Protein AF-A0A9W8UQR3-F1 (afdb_monomer_lite)

pLDDT: mean 75.84, std 11.33, range [47.12, 93.12]

Foldseek 3Di:
DVPVVVVCVVVVVVVLVVLLVVLLVLLVVLLVLLVVLQVPPPPPDPPQVLSVLSNVLSVVSVVLSVLVVCCVPPPVNVVVDDLVVQLVSLVVQLVSLVVSLVSLVVVLVVDPDPPSNVSSVVSNVSSNVSSVSSVVSSVSSVVVVVVVVVVVVVVVVPD

Organism: Akanthomyces muscarius (NCBI:txid2231603)

Structure (mmCIF, N/CA/C/O backbone):
data_AF-A0A9W8UQR3-F1
#
_entry.id   AF-A0A9W8UQR3-F1
#
loop_
_atom_site.group_PDB
_atom_site.id
_atom_site.type_symbol
_atom_site.label_atom_id
_atom_site.label_alt_id
_atom_site.label_comp_id
_atom_site.label_asym_id
_atom_site.label_entity_id
_atom_site.label_seq_id
_atom_site.pdbx_PDB_ins_code
_atom_site.Cartn_x
_atom_site.Cartn_y
_atom_site.Cartn_z
_atom_site.occupancy
_atom_site.B_iso_or_equiv
_atom_site.auth_seq_id
_atom_site.auth_comp_id
_atom_site.auth_asym_id
_atom_site.auth_atom_id
_atom_site.pdbx_PDB_model_num
ATOM 1 N N . MET A 1 1 ? -28.735 -16.283 17.622 1.00 50.22 1 MET A N 1
ATOM 2 C CA . MET A 1 1 ? -27.783 -17.142 16.877 1.00 50.22 1 MET A CA 1
ATOM 3 C C . MET A 1 1 ? -26.342 -16.859 17.327 1.00 50.22 1 MET A C 1
ATOM 5 O O . MET A 1 1 ? -25.652 -16.067 16.696 1.00 50.22 1 MET A O 1
ATOM 9 N N . PRO A 1 2 ? -25.878 -17.448 18.442 1.00 56.41 2 PRO A N 1
ATOM 10 C CA . PRO A 1 2 ? -24.554 -17.163 19.017 1.00 56.41 2 PRO A CA 1
ATOM 11 C C . PRO A 1 2 ? -23.382 -17.804 18.244 1.00 56.41 2 PRO A C 1
ATOM 13 O O . PRO A 1 2 ? -22.270 -17.278 18.275 1.00 56.41 2 PRO A O 1
ATOM 16 N N . TYR A 1 3 ? -23.624 -18.879 17.485 1.00 54.06 3 TYR A N 1
ATOM 17 C CA . TYR A 1 3 ? -22.570 -19.652 16.811 1.00 54.06 3 TYR A CA 1
ATOM 18 C C . TYR A 1 3 ? -21.895 -18.899 15.646 1.00 54.06 3 TYR A C 1
ATOM 20 O O . TYR A 1 3 ? -20.671 -18.881 15.536 1.00 54.06 3 TYR A O 1
ATOM 28 N N . ALA A 1 4 ? -22.671 -18.166 14.838 1.00 55.75 4 ALA A N 1
ATOM 29 C CA . ALA A 1 4 ? -22.141 -17.345 13.743 1.00 55.75 4 ALA A CA 1
ATOM 30 C C . ALA A 1 4 ? -21.210 -16.218 14.243 1.00 55.75 4 ALA A C 1
ATOM 32 O O . ALA A 1 4 ? -20.254 -15.846 13.563 1.00 55.75 4 ALA A O 1
ATOM 33 N N . SER A 1 5 ? -21.445 -15.703 15.457 1.00 60.28 5 SER A N 1
ATOM 34 C CA . SER A 1 5 ? -20.632 -14.637 16.065 1.00 60.28 5 SER A CA 1
ATOM 35 C C . SER A 1 5 ? -19.280 -15.124 16.608 1.00 60.28 5 SER A C 1
ATOM 37 O O . SER A 1 5 ? -18.301 -14.379 16.605 1.00 60.28 5 SER A O 1
ATOM 39 N N . GLN A 1 6 ? -19.205 -16.385 17.045 1.00 58.69 6 GLN A N 1
ATOM 40 C CA . GLN A 1 6 ? -17.972 -17.008 17.530 1.00 58.69 6 GLN A CA 1
ATOM 41 C C . GLN A 1 6 ? -17.063 -17.429 16.372 1.00 58.69 6 GLN A C 1
ATOM 43 O O . GLN A 1 6 ? -15.878 -17.105 16.377 1.00 58.69 6 GLN A O 1
ATOM 48 N N . ILE A 1 7 ? -17.632 -18.063 15.341 1.00 59.94 7 ILE A N 1
ATOM 49 C CA . ILE A 1 7 ? -16.900 -18.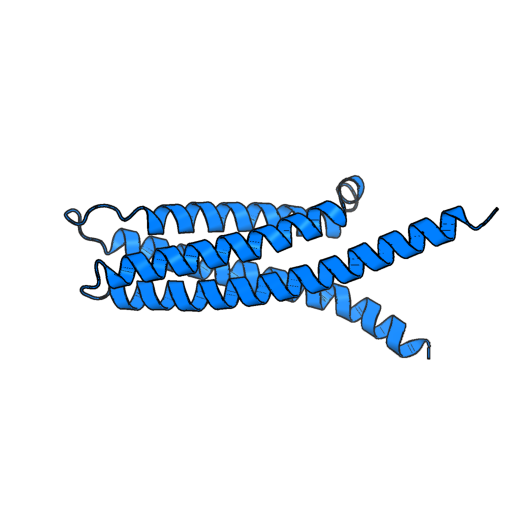453 14.128 1.00 59.94 7 ILE A CA 1
ATOM 50 C C . ILE A 1 7 ? -16.316 -17.219 13.435 1.00 59.94 7 ILE A C 1
ATOM 52 O O . ILE A 1 7 ? -15.130 -17.187 13.115 1.00 59.94 7 ILE A O 1
ATOM 56 N N . THR A 1 8 ? -17.116 -16.160 13.270 1.00 61.16 8 THR A N 1
ATOM 57 C CA . THR A 1 8 ? -16.607 -14.904 12.704 1.00 61.16 8 THR A CA 1
ATOM 58 C C . THR A 1 8 ? -15.490 -14.322 13.557 1.00 61.16 8 THR A C 1
ATOM 60 O O . THR A 1 8 ? -14.481 -13.948 12.982 1.00 61.16 8 THR A O 1
ATOM 63 N N . ARG A 1 9 ? -15.582 -14.321 14.896 1.00 61.19 9 ARG A N 1
ATOM 64 C CA . ARG A 1 9 ? -14.493 -13.858 15.782 1.00 61.19 9 ARG A CA 1
ATOM 65 C C . ARG A 1 9 ? -13.185 -14.643 15.656 1.00 61.19 9 ARG A C 1
ATOM 67 O O . ARG A 1 9 ? -12.141 -14.051 15.899 1.00 61.19 9 ARG A O 1
ATOM 74 N N . PHE A 1 10 ? -13.226 -15.929 15.317 1.00 58.81 10 PHE A N 1
ATOM 75 C CA . PHE A 1 10 ? -12.021 -16.750 15.155 1.00 58.81 10 PHE A CA 1
ATOM 76 C C . PHE A 1 10 ? -11.422 -16.660 13.745 1.00 58.81 10 PHE A C 1
ATOM 78 O O . PHE A 1 10 ? -10.205 -16.685 13.583 1.00 58.81 10 PHE A O 1
ATOM 85 N N . ILE A 1 11 ? -12.267 -16.512 12.722 1.00 61.28 11 ILE A N 1
ATOM 86 C CA . ILE A 1 11 ? -11.832 -16.387 11.324 1.00 61.28 11 ILE A CA 1
ATOM 87 C C . ILE A 1 11 ? -11.330 -14.964 11.025 1.00 61.28 11 ILE A C 1
ATOM 89 O O . ILE A 1 11 ? -10.386 -14.794 10.255 1.00 61.28 11 ILE A O 1
ATOM 93 N N . TRP A 1 12 ? -11.906 -13.938 11.665 1.00 68.81 12 TRP A N 1
ATOM 94 C CA . TRP A 1 12 ? -11.547 -12.525 11.453 1.00 68.81 12 TRP A CA 1
ATOM 95 C C . TRP A 1 12 ? -10.048 -12.217 11.628 1.00 68.81 12 TRP A C 1
ATOM 97 O O . TRP A 1 12 ? -9.482 -11.568 10.748 1.00 68.81 12 TRP A O 1
ATOM 107 N N . PRO A 1 13 ? -9.378 -12.659 12.714 1.00 68.94 13 PRO A N 1
ATOM 108 C CA . PRO A 1 13 ? -7.974 -12.348 12.968 1.00 68.94 13 PRO A CA 1
ATOM 109 C C . PRO A 1 13 ? -7.049 -13.023 11.957 1.00 68.94 13 PRO A C 1
ATOM 111 O O . PRO A 1 13 ? -6.121 -12.395 11.455 1.00 68.94 13 PRO A O 1
ATOM 114 N N . GLN A 1 14 ? -7.323 -14.286 11.613 1.00 70.94 14 GLN A N 1
ATOM 115 C CA . GLN A 1 14 ? -6.511 -15.022 10.643 1.00 70.94 14 GLN A CA 1
ATOM 116 C C . GLN A 1 14 ? -6.678 -14.463 9.233 1.00 70.94 14 GLN A C 1
ATOM 118 O O . GLN A 1 14 ? -5.700 -14.291 8.514 1.00 70.94 14 GLN A O 1
ATOM 123 N N . TYR A 1 15 ? -7.902 -14.095 8.858 1.00 75.19 15 TYR A N 1
ATOM 124 C CA . TYR A 1 15 ? -8.169 -13.479 7.567 1.00 75.19 15 TYR A CA 1
ATOM 125 C C . TYR A 1 15 ? -7.515 -12.097 7.435 1.00 75.19 15 TYR A C 1
ATOM 127 O O . TYR A 1 15 ? -6.904 -11.794 6.412 1.00 75.19 15 TYR A O 1
ATOM 135 N N . LYS A 1 16 ? -7.557 -11.283 8.495 1.00 73.31 16 LYS A N 1
ATOM 136 C CA . LYS A 1 16 ? -6.852 -9.996 8.552 1.00 73.31 16 LYS A CA 1
ATOM 137 C C . LYS A 1 16 ? -5.334 -10.178 8.439 1.00 73.31 16 LYS A C 1
ATOM 139 O O . LYS A 1 16 ? -4.688 -9.453 7.688 1.00 73.31 16 LYS A O 1
ATOM 144 N N . LEU A 1 17 ? -4.773 -11.183 9.114 1.00 76.88 17 LEU A N 1
ATOM 145 C CA . LEU A 1 17 ? -3.353 -11.521 9.015 1.00 76.88 17 LEU A CA 1
ATOM 146 C C . LEU A 1 17 ? -2.981 -11.979 7.599 1.00 76.88 17 LEU A C 1
ATOM 148 O O . LEU A 1 17 ? -1.998 -11.490 7.047 1.00 76.88 17 LEU A O 1
ATOM 152 N N . HIS A 1 18 ? -3.782 -12.844 6.974 1.00 79.50 18 HIS A N 1
ATOM 153 C CA . HIS A 1 18 ? -3.561 -13.275 5.593 1.00 79.50 18 HIS A CA 1
ATOM 154 C C . HIS A 1 18 ? -3.597 -12.102 4.607 1.00 79.50 18 HIS A C 1
ATOM 156 O O . HIS A 1 18 ? -2.730 -12.028 3.741 1.00 79.50 18 HIS A O 1
ATOM 162 N N . LEU A 1 19 ? -4.530 -11.155 4.762 1.00 83.75 19 LEU A N 1
ATOM 163 C CA . LEU A 1 19 ? -4.570 -9.941 3.937 1.00 83.75 19 LEU A CA 1
ATOM 164 C C . LEU A 1 19 ? -3.270 -9.137 4.051 1.00 83.75 19 LEU A C 1
ATOM 166 O O . LEU A 1 19 ? -2.679 -8.790 3.031 1.00 83.75 19 LEU A O 1
ATOM 170 N N . HIS A 1 20 ? -2.783 -8.906 5.273 1.00 82.00 20 HIS A N 1
ATOM 171 C CA . HIS A 1 20 ? -1.517 -8.201 5.485 1.00 82.00 20 HIS A CA 1
ATOM 172 C C . HIS A 1 20 ? -0.312 -8.978 4.935 1.00 82.00 20 HIS A C 1
ATOM 174 O O . HIS A 1 20 ? 0.574 -8.374 4.336 1.00 82.00 20 HIS A O 1
ATOM 180 N N . VAL A 1 21 ? -0.279 -10.308 5.066 1.00 83.56 21 VAL A N 1
ATOM 181 C CA . VAL A 1 21 ? 0.793 -11.150 4.501 1.00 83.56 21 VAL A CA 1
ATOM 182 C C . VAL A 1 21 ? 0.811 -11.081 2.975 1.00 83.56 21 VAL A C 1
ATOM 184 O O . VAL A 1 21 ? 1.876 -10.891 2.386 1.00 83.56 21 VAL A O 1
ATOM 187 N N . VAL A 1 22 ? -0.354 -11.177 2.328 1.00 87.31 22 VAL A N 1
ATOM 188 C CA . VAL A 1 22 ? -0.475 -11.025 0.869 1.00 87.31 22 VAL A CA 1
ATOM 189 C C . VAL A 1 22 ? -0.011 -9.630 0.443 1.00 87.31 22 VAL A C 1
ATOM 191 O O . VAL A 1 22 ? 0.743 -9.506 -0.520 1.00 87.31 22 VAL A O 1
ATOM 194 N N . GLN A 1 23 ? -0.375 -8.591 1.197 1.00 86.25 23 GLN A N 1
ATOM 195 C CA . GLN A 1 23 ? 0.047 -7.212 0.948 1.00 86.25 23 GLN A CA 1
ATOM 196 C C . GLN A 1 23 ? 1.574 -7.037 1.076 1.00 86.25 23 GLN A C 1
ATOM 198 O O . GLN A 1 23 ? 2.185 -6.372 0.233 1.00 86.25 23 GLN A O 1
ATOM 203 N N . ILE A 1 24 ? 2.221 -7.664 2.068 1.00 84.12 24 ILE A N 1
ATOM 204 C CA . ILE A 1 24 ? 3.692 -7.675 2.191 1.00 84.12 24 ILE A CA 1
ATOM 205 C C . ILE A 1 24 ? 4.316 -8.373 0.984 1.00 84.12 24 ILE A C 1
ATOM 207 O O . ILE A 1 24 ? 5.221 -7.819 0.363 1.00 84.12 24 ILE A O 1
ATOM 211 N N . LEU A 1 25 ? 3.833 -9.568 0.634 1.00 87.81 25 LEU A N 1
ATOM 212 C CA . LEU A 1 25 ? 4.350 -10.338 -0.499 1.00 87.81 25 LEU A CA 1
ATOM 213 C C . LEU A 1 25 ? 4.277 -9.531 -1.795 1.00 87.81 25 LEU A C 1
ATOM 215 O O . LEU A 1 25 ? 5.281 -9.410 -2.499 1.00 87.81 25 LEU A O 1
ATOM 219 N N . LEU A 1 26 ? 3.123 -8.921 -2.073 1.00 87.75 26 LEU A N 1
ATOM 220 C CA . LEU A 1 26 ? 2.925 -8.106 -3.267 1.00 87.75 26 LEU A CA 1
ATOM 221 C C . LEU A 1 26 ? 3.864 -6.892 -3.279 1.00 87.75 26 LEU A C 1
ATOM 223 O O . LEU A 1 26 ? 4.497 -6.615 -4.298 1.00 87.75 26 LEU A O 1
ATOM 227 N N . THR A 1 27 ? 4.032 -6.223 -2.132 1.00 86.94 27 THR A N 1
ATOM 228 C CA . THR A 1 27 ? 4.983 -5.109 -1.980 1.00 86.94 27 THR A CA 1
ATOM 229 C C . THR A 1 27 ? 6.411 -5.553 -2.281 1.00 86.94 27 THR A C 1
ATOM 231 O O . THR A 1 27 ? 7.103 -4.897 -3.057 1.00 86.94 27 THR A O 1
ATOM 234 N N . THR A 1 28 ? 6.861 -6.671 -1.709 1.00 85.75 28 THR A N 1
ATOM 235 C CA . THR A 1 28 ? 8.220 -7.190 -1.913 1.00 85.75 28 THR A CA 1
ATOM 236 C C . THR A 1 28 ? 8.469 -7.550 -3.374 1.00 85.75 28 THR A C 1
ATOM 238 O O . THR A 1 28 ? 9.524 -7.222 -3.916 1.00 85.75 28 THR A O 1
ATOM 241 N N . VAL A 1 29 ? 7.488 -8.150 -4.051 1.00 89.00 29 VAL A N 1
ATOM 242 C CA . VAL A 1 29 ? 7.587 -8.433 -5.490 1.00 89.00 29 VAL A CA 1
ATOM 243 C C . VAL A 1 29 ? 7.719 -7.136 -6.292 1.00 89.00 29 VAL A C 1
ATOM 245 O O . VAL A 1 29 ? 8.607 -7.030 -7.138 1.00 89.00 29 VAL A O 1
ATOM 248 N N . ILE A 1 30 ? 6.904 -6.116 -5.999 1.00 87.06 30 ILE A N 1
ATOM 249 C CA . ILE A 1 30 ? 6.993 -4.807 -6.667 1.00 87.06 30 ILE A CA 1
ATOM 250 C C . ILE A 1 30 ? 8.364 -4.155 -6.431 1.00 87.06 30 ILE A C 1
ATOM 252 O O . ILE A 1 30 ? 8.949 -3.610 -7.368 1.00 87.06 30 ILE A O 1
ATOM 256 N N . MET A 1 31 ? 8.905 -4.247 -5.214 1.00 84.62 31 MET A N 1
ATOM 257 C CA . MET A 1 31 ? 10.242 -3.750 -4.871 1.00 84.62 31 MET A CA 1
ATOM 258 C C . MET A 1 31 ? 11.329 -4.423 -5.713 1.00 84.62 31 MET A C 1
ATOM 260 O O . MET A 1 31 ? 12.160 -3.734 -6.304 1.00 84.62 31 MET A O 1
ATOM 264 N N . ILE A 1 32 ? 11.302 -5.755 -5.818 1.00 87.19 32 ILE A N 1
ATOM 265 C CA . ILE A 1 32 ? 12.266 -6.521 -6.621 1.00 87.19 32 ILE A CA 1
ATOM 266 C C . ILE A 1 32 ? 12.163 -6.121 -8.096 1.00 87.19 32 ILE A C 1
ATOM 268 O O . ILE A 1 32 ? 13.179 -5.818 -8.720 1.00 87.19 32 ILE A O 1
ATOM 272 N N . LEU A 1 33 ? 10.948 -6.037 -8.647 1.00 85.69 33 LEU A N 1
ATOM 273 C CA . LEU A 1 33 ? 10.729 -5.605 -10.031 1.00 85.69 33 LEU A CA 1
ATOM 274 C C . LEU A 1 33 ? 11.218 -4.169 -10.273 1.00 85.69 33 LEU A C 1
ATOM 276 O O . LEU A 1 33 ? 11.807 -3.888 -11.318 1.00 85.69 33 LEU A O 1
ATOM 280 N N . ALA A 1 34 ? 11.034 -3.265 -9.308 1.00 82.31 34 ALA A N 1
ATOM 281 C CA . ALA A 1 34 ? 11.538 -1.896 -9.390 1.00 82.31 34 ALA A CA 1
ATOM 282 C C . ALA A 1 34 ? 13.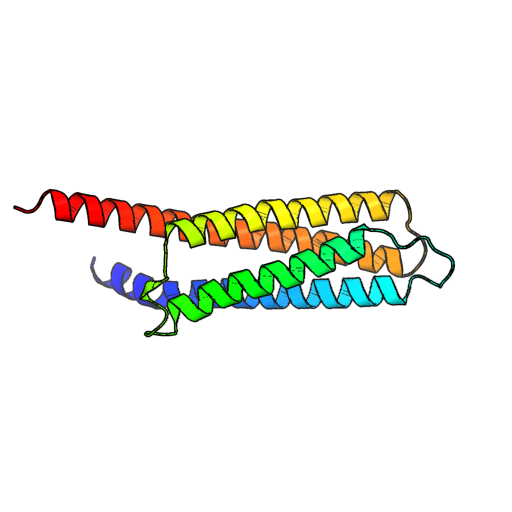077 -1.843 -9.393 1.00 82.31 34 ALA A C 1
ATOM 284 O O . ALA A 1 34 ? 13.652 -1.062 -10.158 1.00 82.31 34 ALA A O 1
ATOM 285 N N . ILE A 1 35 ? 13.744 -2.690 -8.596 1.00 82.25 35 ILE A N 1
ATOM 286 C CA . ILE A 1 35 ? 15.211 -2.835 -8.589 1.00 82.25 35 ILE A CA 1
ATOM 287 C C . ILE A 1 35 ? 15.695 -3.403 -9.921 1.00 82.25 35 ILE A C 1
ATOM 289 O O . ILE A 1 35 ? 16.608 -2.836 -10.518 1.00 82.25 35 ILE A O 1
ATOM 293 N N . ILE A 1 36 ? 15.061 -4.469 -10.420 1.00 83.00 36 ILE A N 1
ATOM 294 C CA . ILE A 1 36 ? 15.396 -5.065 -11.719 1.00 83.00 36 ILE A CA 1
ATOM 295 C C . ILE A 1 36 ? 15.271 -4.008 -12.815 1.00 83.00 36 ILE A C 1
ATOM 297 O O . ILE A 1 36 ? 16.219 -3.827 -13.576 1.00 83.00 36 ILE A O 1
ATOM 301 N N . LYS A 1 37 ? 14.164 -3.249 -12.848 1.00 76.56 37 LYS A N 1
ATOM 302 C CA . LYS A 1 37 ? 13.950 -2.149 -13.804 1.00 76.56 37 LYS A CA 1
ATOM 303 C C . LYS A 1 37 ? 15.026 -1.064 -13.682 1.00 76.56 37 LYS A C 1
ATOM 305 O O . LYS A 1 37 ? 15.482 -0.545 -14.694 1.00 76.56 37 LYS A O 1
ATOM 310 N N . LEU A 1 38 ? 15.453 -0.720 -12.464 1.00 74.44 38 LEU A N 1
ATOM 311 C CA . LEU A 1 38 ? 16.563 0.215 -12.220 1.00 74.44 38 LEU A CA 1
ATOM 312 C C . LEU A 1 38 ? 17.911 -0.317 -12.723 1.00 74.44 38 LEU A C 1
ATOM 314 O O . LEU A 1 38 ? 18.695 0.464 -13.252 1.00 74.44 38 LEU A O 1
ATOM 318 N N . ALA A 1 39 ? 18.178 -1.611 -12.552 1.00 73.38 39 ALA A N 1
ATOM 319 C CA . ALA A 1 39 ? 19.427 -2.253 -12.954 1.00 73.38 39 ALA A CA 1
ATOM 320 C C . ALA A 1 39 ? 19.511 -2.500 -14.470 1.00 73.38 39 ALA A C 1
ATOM 322 O O . ALA A 1 39 ? 20.598 -2.442 -15.036 1.00 73.38 39 ALA A O 1
ATOM 323 N N . THR A 1 40 ? 18.373 -2.741 -15.135 1.00 69.69 40 THR A N 1
ATOM 324 C CA . THR A 1 40 ? 18.302 -2.901 -16.602 1.00 69.69 40 THR A CA 1
ATOM 325 C C . THR A 1 40 ? 18.286 -1.577 -17.360 1.00 69.69 40 THR A C 1
ATOM 327 O O . THR A 1 40 ? 18.566 -1.574 -18.558 1.00 69.69 40 THR A O 1
ATOM 330 N N . LEU A 1 41 ? 18.003 -0.446 -16.701 1.00 62.34 41 LEU A N 1
ATOM 331 C CA . LEU A 1 41 ? 18.240 0.868 -17.296 1.00 62.34 41 LEU A CA 1
ATOM 332 C C . LEU A 1 41 ? 19.758 1.076 -17.433 1.00 62.34 41 LEU A C 1
ATOM 334 O O . LEU A 1 41 ? 20.454 1.430 -16.482 1.00 62.34 41 LEU A O 1
ATOM 338 N N . THR A 1 42 ? 20.269 0.841 -18.641 1.00 49.38 42 THR A N 1
ATOM 339 C CA . THR A 1 42 ? 21.653 1.115 -19.038 1.00 49.38 42 THR A CA 1
ATOM 340 C C . THR A 1 42 ? 22.060 2.542 -18.661 1.00 49.38 42 THR A C 1
ATOM 342 O O . THR A 1 42 ? 21.257 3.467 -18.777 1.00 49.38 42 THR A O 1
ATOM 345 N N . ARG A 1 43 ? 23.328 2.700 -18.255 1.00 48.66 43 ARG A N 1
ATOM 346 C CA . ARG A 1 43 ? 24.036 3.872 -17.680 1.00 48.66 43 ARG A CA 1
ATOM 347 C C . ARG A 1 43 ? 23.772 5.256 -18.319 1.00 48.66 43 ARG A C 1
ATOM 349 O O . ARG A 1 43 ? 24.179 6.260 -17.748 1.00 48.66 43 ARG A O 1
ATOM 356 N N . THR A 1 44 ? 23.100 5.304 -19.464 1.00 47.12 44 THR A N 1
ATOM 357 C CA . THR A 1 44 ? 22.829 6.487 -20.294 1.00 47.12 44 THR A CA 1
ATOM 358 C C . THR A 1 44 ? 21.379 6.989 -20.194 1.00 47.12 44 THR A C 1
ATOM 360 O O . THR A 1 44 ? 21.086 8.092 -20.645 1.00 47.12 44 THR A O 1
ATOM 363 N N . ALA A 1 45 ? 20.453 6.220 -19.606 1.00 49.25 45 ALA A N 1
ATOM 364 C CA . ALA A 1 45 ? 19.063 6.648 -19.440 1.00 49.25 45 ALA A CA 1
ATOM 365 C C . ALA A 1 45 ? 18.897 7.480 -18.150 1.00 49.25 45 ALA A C 1
ATOM 367 O O . ALA A 1 45 ? 19.354 7.046 -17.085 1.00 49.25 45 ALA A O 1
ATOM 368 N N . PRO A 1 46 ? 18.241 8.657 -18.194 1.00 52.28 46 PRO A N 1
ATOM 369 C CA . PRO A 1 46 ? 18.036 9.478 -17.007 1.00 52.28 46 PRO A CA 1
ATOM 370 C C . PRO A 1 46 ? 17.282 8.666 -15.953 1.00 52.28 46 PRO A C 1
ATOM 372 O O . PRO A 1 46 ? 16.226 8.099 -16.234 1.00 52.28 46 PRO A O 1
ATOM 375 N N . ARG A 1 47 ? 17.827 8.594 -14.731 1.00 53.78 47 ARG A N 1
ATOM 376 C CA . ARG A 1 47 ? 17.188 7.877 -13.622 1.00 53.78 47 ARG A CA 1
ATOM 377 C C . ARG A 1 47 ? 15.776 8.409 -13.404 1.00 53.78 47 ARG A C 1
ATOM 379 O O . ARG A 1 47 ? 15.575 9.493 -12.856 1.00 53.78 47 ARG A O 1
ATOM 386 N N . THR A 1 48 ? 14.781 7.634 -13.818 1.00 56.06 48 THR A N 1
ATOM 387 C CA . THR A 1 48 ? 13.375 7.975 -13.634 1.00 56.06 48 THR A CA 1
ATOM 388 C C . THR A 1 48 ? 13.039 7.942 -12.148 1.00 56.06 48 THR A C 1
ATOM 390 O O . THR A 1 48 ? 13.018 6.875 -11.532 1.00 56.06 48 THR A O 1
ATOM 393 N N . ARG A 1 49 ? 12.734 9.118 -11.581 1.00 58.00 49 ARG A N 1
ATOM 394 C CA . ARG A 1 49 ? 12.359 9.317 -10.167 1.00 58.00 49 ARG A CA 1
ATOM 395 C C . ARG A 1 49 ? 11.241 8.378 -9.682 1.00 58.00 49 ARG A C 1
ATOM 397 O O . ARG A 1 49 ? 11.175 8.078 -8.497 1.00 58.00 49 ARG A O 1
ATOM 404 N N . SER A 1 50 ? 10.415 7.865 -10.598 1.00 58.97 50 SER A N 1
ATOM 405 C CA . SER A 1 50 ? 9.343 6.899 -10.323 1.00 58.97 50 SER A CA 1
ATOM 406 C C . SER A 1 50 ? 9.827 5.616 -9.632 1.00 58.97 50 SER A C 1
ATOM 408 O O . SER A 1 50 ? 9.159 5.142 -8.718 1.00 58.97 50 SER A O 1
ATOM 410 N N . ASN A 1 51 ? 10.988 5.062 -10.010 1.00 61.94 51 ASN A N 1
ATOM 411 C CA . ASN A 1 51 ? 11.464 3.805 -9.412 1.00 61.94 51 ASN A CA 1
ATOM 412 C C . ASN A 1 51 ? 11.971 4.014 -7.974 1.00 61.94 51 ASN A C 1
ATOM 414 O O . ASN A 1 51 ? 11.778 3.155 -7.119 1.00 61.94 51 ASN A O 1
ATOM 418 N N . THR A 1 52 ? 12.560 5.176 -7.676 1.00 66.88 52 THR A N 1
ATOM 419 C CA . THR A 1 52 ? 12.980 5.536 -6.311 1.00 66.88 52 THR A CA 1
ATOM 420 C C . THR A 1 52 ? 11.780 5.797 -5.398 1.00 66.88 52 THR A C 1
ATOM 422 O O . THR A 1 52 ? 11.811 5.439 -4.224 1.00 66.88 52 THR A O 1
ATOM 425 N N . ILE A 1 53 ? 10.699 6.375 -5.936 1.00 70.06 53 ILE A N 1
ATOM 426 C CA . ILE A 1 53 ? 9.446 6.585 -5.193 1.00 70.06 53 ILE A CA 1
ATOM 427 C C . ILE A 1 53 ? 8.808 5.238 -4.830 1.00 70.06 53 ILE A C 1
ATOM 429 O O . ILE A 1 53 ? 8.392 5.062 -3.688 1.00 70.06 53 ILE A O 1
ATOM 433 N N . ALA A 1 54 ? 8.799 4.268 -5.751 1.00 65.69 54 ALA A N 1
ATOM 434 C CA . ALA A 1 54 ? 8.318 2.915 -5.461 1.00 65.69 54 ALA A CA 1
ATOM 435 C C . ALA A 1 54 ? 9.129 2.241 -4.334 1.00 65.69 54 ALA A C 1
ATOM 437 O O . ALA A 1 54 ? 8.539 1.645 -3.435 1.00 65.69 54 ALA A O 1
ATOM 438 N N . LEU A 1 55 ? 10.459 2.416 -4.324 1.00 67.38 55 LEU A N 1
ATOM 439 C CA . LEU A 1 55 ? 11.336 1.903 -3.263 1.00 67.38 55 LEU A CA 1
ATOM 440 C C . LEU A 1 55 ? 11.037 2.515 -1.886 1.00 67.38 55 LEU A C 1
ATOM 442 O O . LEU A 1 55 ? 10.908 1.795 -0.894 1.00 67.38 55 LEU A O 1
ATOM 446 N N . GLY A 1 56 ? 10.887 3.840 -1.824 1.00 75.50 56 GLY A N 1
ATOM 447 C CA . GLY A 1 56 ? 10.525 4.531 -0.584 1.00 75.50 56 GLY A CA 1
ATOM 448 C C . GLY A 1 56 ? 9.141 4.126 -0.067 1.00 75.50 56 GLY A C 1
ATOM 449 O O . GLY A 1 56 ? 8.949 3.953 1.138 1.00 75.50 56 GLY A O 1
ATOM 450 N N . MET A 1 57 ? 8.188 3.909 -0.975 1.00 72.81 57 MET A N 1
ATOM 451 C CA . MET A 1 57 ? 6.832 3.483 -0.624 1.00 72.81 57 MET A CA 1
ATOM 452 C C . MET A 1 57 ? 6.767 2.041 -0.125 1.00 72.81 57 MET A C 1
ATOM 454 O O . MET A 1 57 ? 6.049 1.770 0.840 1.00 72.81 57 MET A O 1
ATOM 458 N N . GLY A 1 58 ? 7.543 1.125 -0.708 1.00 65.50 58 GLY A N 1
ATOM 459 C CA . GLY A 1 58 ? 7.616 -0.247 -0.207 1.00 65.50 58 GLY A CA 1
ATOM 460 C C . GLY A 1 58 ? 8.270 -0.331 1.174 1.00 65.50 58 GLY A C 1
ATOM 461 O O . GLY A 1 58 ? 7.745 -1.011 2.054 1.00 65.50 58 GLY A O 1
ATOM 462 N N . ALA A 1 59 ? 9.340 0.437 1.417 1.00 72.88 59 ALA A N 1
ATOM 463 C CA . ALA A 1 59 ? 9.965 0.528 2.740 1.00 72.88 59 ALA A CA 1
ATOM 464 C C . ALA A 1 59 ? 9.005 1.101 3.799 1.00 72.88 59 ALA A C 1
ATOM 466 O O . ALA A 1 59 ? 8.893 0.563 4.901 1.00 72.88 59 ALA A O 1
ATOM 467 N N . LYS A 1 60 ? 8.253 2.153 3.454 1.00 76.75 60 LYS A N 1
ATOM 468 C CA . LYS A 1 60 ? 7.214 2.719 4.325 1.00 76.75 60 LYS A CA 1
ATOM 469 C C . LYS A 1 60 ? 6.109 1.702 4.643 1.00 76.75 60 LYS A C 1
ATOM 471 O O . LYS A 1 60 ? 5.724 1.593 5.806 1.00 76.75 60 LYS A O 1
ATOM 476 N N . SER A 1 61 ? 5.620 0.974 3.638 1.00 71.38 61 SER A N 1
ATOM 477 C CA . SER A 1 61 ? 4.556 -0.032 3.808 1.00 71.38 61 SER A CA 1
ATOM 478 C C . SER A 1 61 ? 5.011 -1.163 4.740 1.00 71.38 61 SER A C 1
ATOM 480 O O . SER A 1 61 ? 4.279 -1.564 5.640 1.00 71.38 61 SER A O 1
ATOM 482 N N . LEU A 1 62 ? 6.273 -1.594 4.631 1.00 68.25 62 LEU A N 1
ATOM 483 C CA . LEU A 1 62 ? 6.884 -2.565 5.548 1.00 68.25 62 LEU A CA 1
ATOM 484 C C . LEU A 1 62 ? 6.889 -2.087 7.008 1.00 68.25 62 LEU A C 1
ATOM 486 O O . LEU A 1 62 ? 6.538 -2.855 7.900 1.00 68.25 62 LEU A O 1
ATOM 490 N N . VAL A 1 63 ? 7.231 -0.821 7.264 1.00 75.81 63 VAL A N 1
ATOM 491 C CA . VAL A 1 63 ? 7.237 -0.251 8.626 1.00 75.81 63 VAL A CA 1
ATOM 492 C C . VAL A 1 63 ? 5.821 -0.143 9.206 1.00 75.81 63 VAL 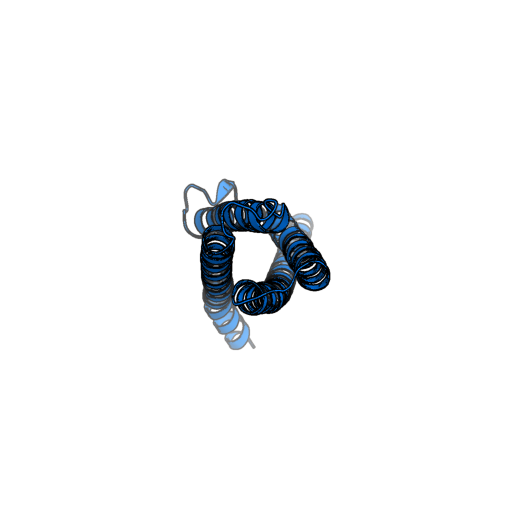A C 1
ATOM 494 O O . VAL A 1 63 ? 5.608 -0.430 10.384 1.00 75.81 63 VAL A O 1
ATOM 497 N N . ILE A 1 64 ? 4.845 0.243 8.382 1.00 71.38 64 ILE A N 1
ATOM 498 C CA . ILE A 1 64 ? 3.429 0.354 8.767 1.00 71.38 64 ILE A CA 1
ATOM 499 C C . ILE A 1 64 ? 2.867 -1.013 9.157 1.00 71.38 64 ILE A C 1
ATOM 501 O O . ILE A 1 64 ? 2.250 -1.150 10.217 1.00 71.38 64 ILE A O 1
ATOM 505 N N . ILE A 1 65 ? 3.114 -2.030 8.337 1.00 67.88 65 ILE A N 1
ATOM 506 C CA . ILE A 1 65 ? 2.605 -3.374 8.601 1.00 67.88 65 ILE A CA 1
ATOM 507 C C . ILE A 1 65 ? 3.334 -3.993 9.799 1.00 67.88 65 ILE A C 1
ATOM 509 O O . ILE A 1 65 ? 2.698 -4.631 10.636 1.00 67.88 65 ILE A O 1
ATOM 513 N N . LEU A 1 66 ? 4.636 -3.732 9.965 1.00 68.69 66 LEU A N 1
ATOM 514 C CA . LEU A 1 66 ? 5.379 -4.153 11.154 1.00 68.69 66 LEU A CA 1
ATOM 515 C C . LEU A 1 66 ? 4.777 -3.557 12.436 1.00 68.69 66 LEU A C 1
ATOM 517 O O . LEU A 1 66 ? 4.632 -4.266 13.429 1.00 68.69 66 L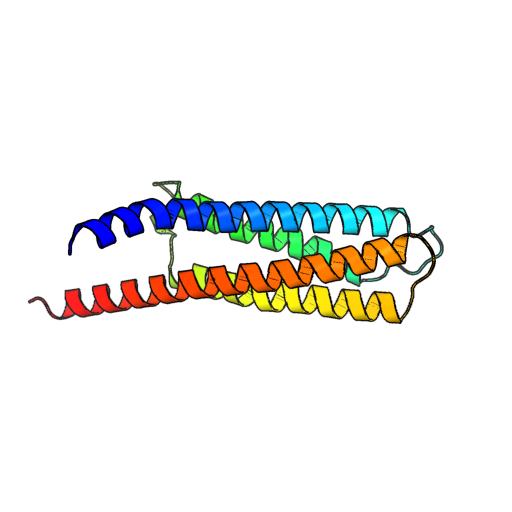EU A O 1
ATOM 521 N N . TYR A 1 67 ? 4.370 -2.284 12.416 1.00 70.69 67 TYR A N 1
ATOM 522 C CA . TYR A 1 67 ? 3.663 -1.663 13.540 1.00 70.69 67 TYR A CA 1
ATOM 523 C C . TYR A 1 67 ? 2.321 -2.357 13.828 1.00 70.69 67 TYR A C 1
ATOM 525 O O . TYR A 1 67 ? 2.034 -2.670 14.987 1.00 70.69 67 TYR A O 1
ATOM 533 N N . GLN A 1 68 ? 1.522 -2.655 12.799 1.00 65.75 68 GLN A N 1
ATOM 534 C CA . GLN A 1 68 ? 0.230 -3.336 12.956 1.00 65.75 68 GLN A CA 1
ATOM 535 C C . GLN A 1 68 ? 0.399 -4.759 13.520 1.00 65.75 68 GLN A C 1
ATOM 537 O O . GLN A 1 68 ? -0.252 -5.111 14.501 1.00 65.75 68 GLN A O 1
ATOM 542 N N . VAL A 1 69 ? 1.340 -5.544 12.986 1.00 65.75 69 VAL A N 1
ATOM 543 C CA . VAL A 1 69 ? 1.608 -6.919 13.442 1.00 65.75 69 VAL A CA 1
ATOM 544 C C . VAL A 1 69 ? 2.165 -6.933 14.867 1.00 65.75 69 VAL A C 1
ATOM 546 O O . VAL A 1 69 ? 1.676 -7.679 15.716 1.00 65.75 69 VAL A O 1
ATOM 549 N N . CYS A 1 70 ? 3.147 -6.082 15.175 1.00 61.84 70 CYS A N 1
ATOM 550 C CA . CYS A 1 70 ? 3.747 -6.034 16.507 1.00 61.84 70 CYS A CA 1
ATOM 551 C C . CYS A 1 70 ? 2.757 -5.559 17.577 1.00 61.84 70 CYS A C 1
ATOM 553 O O . CYS A 1 70 ? 2.761 -6.090 18.686 1.00 61.84 70 CYS A O 1
ATOM 555 N N . THR A 1 71 ? 1.894 -4.587 17.275 1.00 63.81 71 THR A N 1
ATOM 556 C CA . THR A 1 71 ? 0.902 -4.102 18.251 1.00 63.81 71 THR A CA 1
ATOM 557 C C . THR A 1 71 ? -0.254 -5.081 18.477 1.00 63.81 71 THR A C 1
ATOM 559 O O . THR A 1 71 ? -0.848 -5.061 19.556 1.00 63.81 71 THR A O 1
ATOM 562 N N . GLU A 1 72 ? -0.540 -5.963 17.514 1.00 63.44 72 GLU A N 1
ATOM 563 C CA . GLU A 1 72 ? -1.596 -6.981 17.608 1.00 63.44 72 GLU A CA 1
ATOM 564 C C . GLU A 1 72 ? -1.101 -8.296 18.250 1.00 63.44 72 GLU A C 1
ATOM 566 O O . GLU A 1 72 ? -1.840 -8.903 19.024 1.00 63.44 72 GLU A O 1
ATOM 571 N N . HIS A 1 73 ? 0.154 -8.712 18.014 1.00 66.25 73 HIS A N 1
ATOM 572 C CA . HIS A 1 73 ? 0.711 -9.969 18.551 1.00 66.25 73 HIS A CA 1
ATOM 573 C C . HIS A 1 73 ? 1.548 -9.822 19.830 1.00 66.25 73 HIS A C 1
ATOM 575 O O . HIS A 1 73 ? 1.617 -10.755 20.632 1.00 66.25 73 HIS A O 1
ATOM 581 N N . VAL A 1 74 ? 2.194 -8.677 20.065 1.00 70.56 74 VAL A N 1
ATOM 582 C CA . VAL A 1 74 ? 3.075 -8.512 21.230 1.00 70.56 74 VAL A CA 1
ATOM 583 C C . VAL A 1 74 ? 2.289 -7.893 22.381 1.00 70.56 74 VAL A C 1
ATOM 585 O O . VAL A 1 74 ? 1.993 -6.698 22.386 1.00 70.56 74 VAL A O 1
ATOM 588 N N . ALA A 1 75 ? 2.011 -8.688 23.420 1.00 66.00 75 ALA A N 1
ATOM 589 C CA . ALA A 1 75 ? 1.267 -8.248 24.608 1.00 66.00 75 ALA A CA 1
ATOM 590 C C . ALA A 1 75 ? 1.845 -6.970 25.253 1.00 66.00 75 ALA A C 1
ATOM 592 O O . ALA A 1 75 ? 1.096 -6.129 25.749 1.00 66.00 75 ALA A O 1
ATOM 593 N N . ARG A 1 76 ? 3.171 -6.785 25.183 1.00 63.31 76 ARG A N 1
ATOM 594 C CA . ARG A 1 76 ? 3.885 -5.603 25.695 1.00 63.31 76 ARG A CA 1
ATOM 595 C C . ARG A 1 76 ? 3.661 -4.338 24.845 1.00 63.31 76 ARG A C 1
ATOM 597 O O . ARG A 1 76 ? 3.705 -3.237 25.386 1.00 63.31 76 ARG A O 1
ATOM 604 N N . LEU A 1 77 ? 3.384 -4.478 23.545 1.00 61.06 77 LEU A N 1
ATOM 605 C CA . LEU A 1 77 ? 3.123 -3.363 22.620 1.00 61.06 77 LEU A CA 1
ATOM 606 C C . LEU A 1 77 ? 1.630 -3.104 22.393 1.00 61.06 77 LEU A C 1
ATOM 608 O O . LEU A 1 77 ? 1.273 -2.072 21.828 1.00 61.06 77 LEU A O 1
ATOM 612 N N . ARG A 1 78 ? 0.750 -3.968 22.914 1.00 64.94 78 ARG A N 1
ATOM 613 C CA . ARG A 1 78 ? -0.709 -3.802 22.847 1.00 64.94 78 ARG A CA 1
ATOM 614 C C . ARG A 1 78 ? -1.196 -2.478 23.449 1.00 64.94 78 ARG A C 1
ATOM 616 O O . ARG A 1 78 ? -2.212 -1.953 23.011 1.00 64.94 78 ARG A O 1
ATOM 623 N N . LYS A 1 79 ? -0.449 -1.890 24.396 1.00 68.81 79 LYS A N 1
ATOM 624 C CA . LYS A 1 79 ? -0.720 -0.544 24.945 1.00 68.81 79 LYS A CA 1
ATOM 625 C C . LYS A 1 79 ? -0.701 0.554 23.868 1.00 68.81 79 LYS A C 1
ATOM 627 O O . LYS A 1 79 ? -1.396 1.551 24.015 1.00 68.81 79 LYS A O 1
ATOM 632 N N . TYR A 1 80 ? 0.072 0.370 22.798 1.00 63.41 80 TYR A N 1
ATOM 633 C CA . TYR A 1 80 ? 0.178 1.320 21.687 1.00 63.41 80 TYR A CA 1
ATOM 634 C C . TYR A 1 80 ? -0.811 1.037 20.553 1.00 63.41 80 TYR A C 1
ATOM 636 O O . TYR A 1 80 ? -0.831 1.785 19.578 1.00 63.41 80 TYR A O 1
ATOM 644 N N . HIS A 1 81 ? -1.626 -0.018 20.656 1.00 70.62 81 HIS A N 1
ATOM 645 C CA . HIS A 1 81 ? -2.602 -0.364 19.631 1.00 70.62 81 HIS A CA 1
ATOM 646 C C . HIS A 1 81 ? -3.746 0.661 19.613 1.00 70.62 81 HIS A C 1
ATOM 648 O O . HIS A 1 81 ? -4.555 0.732 20.540 1.00 70.62 81 HIS A O 1
ATOM 654 N N . SER A 1 82 ? -3.834 1.449 18.540 1.00 75.69 82 SER A N 1
ATOM 655 C CA . SER A 1 82 ? -4.890 2.446 18.351 1.00 75.69 82 SER A CA 1
ATOM 656 C C . SER A 1 82 ? -5.689 2.160 17.084 1.00 75.69 82 SER A C 1
ATOM 658 O O . SER A 1 82 ? -5.182 2.275 15.968 1.00 75.69 82 SER A O 1
ATOM 660 N N . TYR A 1 83 ? -6.981 1.859 17.250 1.00 70.50 83 TYR A N 1
ATOM 661 C CA . TYR A 1 83 ? -7.909 1.610 16.137 1.00 70.50 83 TYR A CA 1
ATOM 662 C C . TYR A 1 83 ? -8.011 2.803 15.172 1.00 70.50 83 TYR A C 1
ATOM 664 O O . TYR A 1 83 ? -8.187 2.616 13.971 1.00 70.50 83 TYR A O 1
ATOM 672 N N . LYS A 1 84 ? -7.848 4.035 15.678 1.00 72.38 84 LYS A N 1
ATOM 673 C CA . LYS A 1 84 ? -7.808 5.248 14.844 1.00 72.38 84 LYS A CA 1
ATOM 674 C C . LYS A 1 84 ? -6.558 5.298 13.971 1.00 72.38 84 LYS A C 1
ATOM 676 O O . LYS A 1 84 ? -6.653 5.628 12.794 1.00 72.38 84 LYS A O 1
ATOM 681 N N . ALA A 1 85 ? -5.401 4.977 14.550 1.00 78.62 85 ALA A N 1
ATOM 682 C CA . ALA A 1 85 ? -4.133 5.013 13.833 1.00 78.62 85 ALA A CA 1
ATOM 683 C C . ALA A 1 85 ? -4.118 3.979 12.701 1.00 78.62 85 ALA A C 1
ATOM 685 O O . ALA A 1 85 ? -3.762 4.325 11.579 1.00 78.62 85 ALA A O 1
ATOM 686 N N . ASN A 1 86 ? -4.598 2.759 12.963 1.00 76.25 86 ASN A N 1
ATOM 687 C CA . ASN A 1 86 ? -4.669 1.697 11.956 1.00 76.25 86 ASN A CA 1
ATOM 688 C C . ASN A 1 86 ? -5.568 2.073 10.771 1.00 76.25 86 ASN A C 1
ATOM 690 O O . ASN A 1 86 ? -5.188 1.854 9.623 1.00 76.25 86 ASN A O 1
ATOM 694 N N . LEU A 1 87 ? -6.718 2.704 11.035 1.00 77.56 87 LEU A N 1
ATOM 695 C CA . LEU A 1 87 ? -7.611 3.191 9.982 1.00 77.56 87 LEU A CA 1
ATOM 696 C C . LEU A 1 87 ? -6.937 4.251 9.097 1.00 77.56 87 LEU A C 1
ATOM 698 O O . LEU A 1 87 ? -7.023 4.173 7.870 1.00 77.56 87 LEU A O 1
ATOM 702 N N . ILE A 1 88 ? -6.264 5.232 9.708 1.00 82.38 88 ILE A N 1
ATOM 703 C CA . ILE A 1 88 ? -5.571 6.301 8.974 1.00 82.38 88 ILE A CA 1
ATOM 704 C C . ILE A 1 88 ? -4.416 5.720 8.153 1.00 82.38 88 ILE A C 1
ATOM 706 O O . ILE A 1 88 ? -4.292 6.044 6.974 1.00 82.38 88 ILE A O 1
ATOM 710 N N . LEU A 1 89 ? -3.605 4.838 8.748 1.00 80.81 89 LEU A N 1
ATOM 711 C CA . LEU A 1 89 ? -2.491 4.178 8.062 1.00 80.81 89 LEU A CA 1
ATOM 712 C C . LEU A 1 89 ? -2.969 3.408 6.826 1.00 80.81 89 LEU A C 1
ATOM 714 O O . LEU A 1 89 ? -2.446 3.647 5.741 1.00 80.81 89 LEU A O 1
ATOM 718 N N . ASN A 1 90 ? -4.002 2.567 6.962 1.00 82.50 90 ASN A N 1
ATOM 719 C CA . ASN A 1 90 ? -4.553 1.826 5.823 1.00 82.50 90 ASN A CA 1
ATOM 720 C C . ASN A 1 90 ? -5.148 2.753 4.757 1.00 82.50 90 ASN A C 1
ATOM 722 O O . ASN A 1 90 ? -4.992 2.495 3.569 1.00 82.50 90 ASN A O 1
ATOM 726 N N . SER A 1 91 ? -5.800 3.850 5.156 1.00 83.44 91 SER A N 1
ATOM 727 C CA . SER A 1 91 ? -6.385 4.803 4.202 1.00 83.44 91 SER A CA 1
ATOM 728 C C . SER A 1 91 ? -5.313 5.528 3.386 1.00 83.44 91 SER A C 1
ATOM 730 O O . SER A 1 91 ? -5.456 5.699 2.176 1.00 83.44 91 SER A O 1
ATOM 732 N N . LEU A 1 92 ? -4.214 5.927 4.030 1.00 83.62 92 LEU A N 1
ATOM 733 C CA . LEU A 1 92 ? -3.072 6.532 3.346 1.00 83.62 92 LEU A CA 1
ATOM 734 C C . LEU A 1 92 ? -2.405 5.548 2.380 1.00 83.62 92 LEU A C 1
ATOM 736 O O . LEU A 1 92 ? -1.953 5.955 1.312 1.00 83.62 92 LEU A O 1
ATOM 740 N N . GLU A 1 93 ? -2.377 4.262 2.724 1.00 83.50 93 G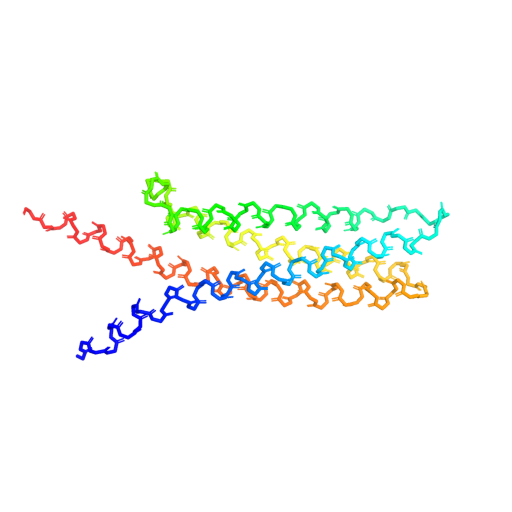LU A N 1
ATOM 741 C CA . GLU A 1 93 ? -1.795 3.230 1.870 1.00 83.50 93 GLU A CA 1
ATOM 742 C C . GLU A 1 93 ? -2.512 3.125 0.513 1.00 83.50 93 GLU A C 1
ATOM 744 O O . GLU A 1 93 ? -1.852 3.036 -0.522 1.00 83.50 93 GLU A O 1
ATOM 749 N N . ILE A 1 94 ? -3.843 3.264 0.487 1.00 88.06 94 ILE A N 1
ATOM 750 C CA . ILE A 1 94 ? -4.638 3.299 -0.756 1.00 88.06 94 ILE A CA 1
ATOM 751 C C . ILE A 1 94 ? -4.150 4.418 -1.680 1.00 88.06 94 ILE A C 1
ATOM 753 O O . ILE A 1 94 ? -3.859 4.179 -2.855 1.00 88.06 94 ILE A O 1
ATOM 757 N N . VAL A 1 95 ? -4.051 5.636 -1.134 1.00 88.75 95 VAL A N 1
ATOM 758 C CA . VAL A 1 95 ? -3.670 6.848 -1.875 1.00 88.75 95 VAL A CA 1
ATOM 759 C C . VAL A 1 95 ? -2.237 6.732 -2.387 1.00 88.75 95 VAL A C 1
ATOM 761 O O . VAL A 1 95 ? -1.944 7.087 -3.529 1.00 88.75 95 VAL A O 1
ATOM 764 N N . PHE A 1 96 ? -1.341 6.199 -1.562 1.00 85.06 96 PHE A N 1
ATOM 765 C CA . PHE A 1 96 ? 0.062 6.034 -1.911 1.00 85.06 96 PHE A CA 1
ATOM 766 C C . PHE A 1 96 ? 0.280 5.006 -3.021 1.00 85.06 96 PHE A C 1
ATOM 768 O O . PHE A 1 96 ? 1.003 5.302 -3.974 1.00 85.06 96 PHE A O 1
ATOM 775 N N . TRP A 1 97 ? -0.386 3.852 -2.971 1.00 88.44 97 TRP A N 1
ATOM 776 C CA . TRP A 1 97 ? -0.308 2.866 -4.052 1.00 88.44 97 TRP A CA 1
ATOM 777 C C . TRP A 1 97 ? -0.979 3.351 -5.342 1.00 88.44 97 TRP A C 1
ATOM 779 O O . TRP A 1 97 ? -0.438 3.125 -6.427 1.00 88.44 97 TRP A O 1
ATOM 789 N N . ALA A 1 98 ? -2.075 4.110 -5.245 1.00 87.19 98 ALA A N 1
ATOM 790 C CA . ALA A 1 98 ? -2.686 4.765 -6.403 1.00 87.19 98 ALA A CA 1
ATOM 791 C C . ALA A 1 98 ? -1.734 5.786 -7.058 1.00 87.19 98 ALA A C 1
ATOM 793 O O . ALA A 1 98 ? -1.595 5.815 -8.284 1.00 87.19 98 ALA A O 1
ATOM 794 N N . ALA A 1 99 ? -1.011 6.577 -6.258 1.00 88.19 99 ALA A N 1
ATOM 795 C CA . ALA A 1 99 ? 0.006 7.496 -6.764 1.00 88.19 99 ALA A CA 1
ATOM 796 C C . ALA A 1 99 ? 1.160 6.751 -7.458 1.00 88.19 99 ALA A C 1
ATOM 798 O O . ALA A 1 99 ? 1.595 7.165 -8.533 1.00 88.19 99 ALA A O 1
ATOM 799 N N . VAL A 1 100 ? 1.629 5.629 -6.897 1.00 85.38 100 VAL A N 1
ATOM 800 C CA . VAL A 1 100 ? 2.658 4.782 -7.530 1.00 85.38 100 VAL A CA 1
ATOM 801 C C . VAL A 1 100 ? 2.171 4.229 -8.870 1.00 85.38 100 VAL A C 1
ATOM 803 O O . VAL A 1 100 ? 2.926 4.275 -9.845 1.00 85.38 100 VAL A O 1
ATOM 806 N N . ALA A 1 101 ? 0.922 3.767 -8.957 1.00 88.88 101 ALA A N 1
ATOM 807 C CA . ALA A 1 101 ? 0.333 3.312 -10.214 1.00 88.88 101 ALA A CA 1
ATOM 808 C C . ALA A 1 101 ? 0.306 4.446 -11.254 1.00 88.88 101 ALA A C 1
ATOM 810 O O . ALA A 1 101 ? 0.813 4.282 -12.364 1.00 88.88 101 ALA A O 1
ATOM 811 N N . PHE A 1 102 ? -0.188 5.628 -10.879 1.00 87.62 102 PHE A N 1
ATOM 812 C CA . PHE A 1 102 ? -0.258 6.783 -11.775 1.00 87.62 102 PHE A CA 1
ATOM 813 C C . PHE A 1 102 ? 1.122 7.243 -12.269 1.00 87.62 102 PHE A C 1
ATOM 815 O O . PHE A 1 102 ? 1.314 7.480 -13.463 1.00 87.62 102 PHE A O 1
ATOM 822 N N . LEU A 1 103 ? 2.107 7.337 -11.372 1.00 85.88 103 LEU A N 1
ATOM 823 C CA . LEU A 1 103 ? 3.478 7.714 -11.727 1.00 85.88 103 LEU A CA 1
ATOM 824 C C . LEU A 1 103 ? 4.140 6.667 -12.627 1.00 85.88 103 LEU A C 1
ATOM 826 O O . LEU A 1 103 ? 4.813 7.029 -13.593 1.00 85.88 103 LEU A O 1
ATOM 830 N N . THR A 1 104 ? 3.904 5.382 -12.356 1.00 84.25 104 THR A N 1
ATOM 831 C CA . THR A 1 104 ? 4.420 4.284 -13.181 1.00 84.25 104 THR A CA 1
ATOM 832 C C . THR A 1 104 ? 3.807 4.322 -14.578 1.00 84.25 104 THR A C 1
ATOM 834 O O . THR A 1 104 ? 4.539 4.232 -15.562 1.00 84.25 104 THR A O 1
ATOM 837 N N . MET A 1 105 ? 2.493 4.536 -14.684 1.00 86.31 105 MET A N 1
ATOM 838 C CA . MET A 1 105 ? 1.797 4.694 -15.962 1.00 86.31 105 MET A CA 1
ATOM 839 C C . MET A 1 105 ? 2.362 5.869 -16.765 1.00 86.31 105 MET A C 1
ATOM 841 O O . MET A 1 105 ? 2.759 5.690 -17.915 1.00 86.31 105 MET A O 1
ATOM 845 N N . GLN A 1 106 ? 2.484 7.049 -16.151 1.00 83.69 106 GLN A N 1
ATOM 846 C CA . GLN A 1 106 ? 3.077 8.217 -16.808 1.00 83.69 106 GLN A CA 1
ATOM 847 C C . GLN A 1 106 ? 4.521 7.969 -17.259 1.00 83.69 106 GLN A C 1
ATOM 849 O O . GLN A 1 106 ? 4.911 8.410 -18.340 1.00 83.69 106 GLN A O 1
ATOM 854 N N . ALA A 1 107 ? 5.322 7.272 -16.451 1.00 78.75 107 ALA A N 1
ATOM 855 C CA . ALA A 1 107 ? 6.695 6.937 -16.811 1.00 78.75 107 ALA A CA 1
ATOM 856 C C . ALA A 1 107 ? 6.748 6.004 -18.031 1.00 78.75 107 ALA A C 1
ATOM 858 O O . ALA A 1 107 ? 7.544 6.243 -18.937 1.00 78.75 107 ALA A O 1
ATOM 859 N N . ASN A 1 108 ? 5.876 4.992 -18.086 1.00 81.00 108 ASN A N 1
ATOM 860 C CA . ASN A 1 108 ? 5.811 4.064 -19.217 1.00 81.00 108 ASN A CA 1
ATOM 861 C C . ASN A 1 108 ? 5.301 4.748 -20.496 1.00 81.00 108 ASN A C 1
ATOM 863 O O . ASN A 1 108 ? 5.832 4.477 -21.566 1.00 81.00 108 ASN A O 1
ATOM 867 N N . LEU A 1 109 ? 4.333 5.667 -20.401 1.00 81.25 109 LEU A N 1
ATOM 868 C CA . LEU A 1 109 ? 3.842 6.427 -21.561 1.00 81.25 109 LEU A CA 1
ATOM 869 C C . LEU A 1 109 ? 4.907 7.371 -22.149 1.00 81.25 109 LEU A C 1
ATOM 871 O O . LEU A 1 109 ? 4.916 7.603 -23.353 1.00 81.25 109 LEU A O 1
ATOM 875 N N . LYS A 1 110 ? 5.808 7.915 -21.319 1.00 76.50 110 LYS A N 1
ATOM 876 C CA . LYS A 1 110 ? 6.877 8.832 -21.764 1.00 76.50 110 LYS A CA 1
ATOM 877 C C . LYS A 1 110 ? 8.117 8.121 -22.300 1.00 76.50 110 LYS A C 1
ATOM 879 O O . LYS A 1 110 ? 8.819 8.662 -23.148 1.00 76.50 110 LYS A O 1
ATOM 884 N N . SER A 1 111 ? 8.456 6.955 -21.761 1.00 65.19 111 SER A N 1
ATOM 885 C CA . SER A 1 111 ? 9.611 6.176 -22.211 1.00 65.19 111 SER A CA 1
ATOM 886 C C . SER A 1 111 ? 9.347 4.690 -22.026 1.00 65.19 111 SER A C 1
ATOM 888 O O . SER A 1 111 ? 9.442 4.150 -20.924 1.00 65.19 111 SER A O 1
ATOM 890 N N . CYS A 1 112 ? 9.048 4.030 -23.139 1.00 71.12 112 CYS A N 1
ATOM 891 C CA . CYS A 1 112 ? 8.871 2.589 -23.244 1.00 71.12 112 CYS A CA 1
ATOM 892 C C . CYS A 1 112 ? 9.775 2.096 -24.376 1.00 71.12 112 CYS A C 1
ATOM 894 O O . CYS A 1 112 ? 9.481 2.304 -25.548 1.00 71.12 112 CYS A O 1
ATOM 896 N N . SER A 1 113 ? 10.905 1.481 -24.030 1.00 67.69 113 SER A N 1
ATOM 897 C CA . SER A 1 113 ? 11.740 0.764 -24.995 1.00 67.69 113 SER A CA 1
ATOM 898 C C . SER A 1 113 ? 12.389 -0.438 -24.315 1.00 67.69 113 SER A C 1
ATOM 900 O O . SER A 1 113 ? 12.901 -0.333 -23.197 1.00 67.69 113 SER A O 1
ATOM 902 N N . GLY A 1 114 ? 12.312 -1.595 -24.971 1.00 72.44 114 GLY A N 1
ATOM 903 C CA . GLY A 1 114 ? 12.861 -2.858 -24.484 1.00 72.44 114 GLY A CA 1
ATOM 904 C C . GLY A 1 114 ? 12.142 -3.459 -23.266 1.00 72.44 114 GLY A C 1
ATOM 905 O O . GLY A 1 114 ? 10.996 -3.142 -22.942 1.00 72.44 114 GLY A O 1
ATOM 906 N N . ILE A 1 115 ? 12.851 -4.355 -22.574 1.00 74.75 115 ILE A N 1
ATOM 907 C CA . ILE A 1 115 ? 12.336 -5.212 -21.487 1.00 74.75 115 ILE A CA 1
ATOM 908 C C . ILE A 1 115 ? 11.783 -4.395 -20.302 1.00 74.75 115 ILE A C 1
ATOM 910 O O . ILE A 1 115 ? 10.808 -4.794 -19.662 1.00 74.75 115 ILE A O 1
ATOM 914 N N . GLY A 1 116 ? 12.337 -3.205 -20.044 1.00 72.75 116 GLY A N 1
ATOM 915 C CA . GLY A 1 116 ? 11.896 -2.322 -18.958 1.00 72.75 116 GLY A CA 1
ATOM 916 C C . GLY A 1 116 ? 10.447 -1.832 -19.086 1.00 72.75 116 GLY A C 1
ATOM 917 O O . GLY A 1 116 ? 9.844 -1.457 -18.075 1.00 72.75 116 GLY A O 1
ATOM 918 N N . CYS A 1 117 ? 9.868 -1.868 -20.292 1.00 80.75 117 CYS A N 1
ATOM 919 C CA . CYS A 1 117 ? 8.472 -1.499 -20.510 1.00 80.75 117 CYS A CA 1
ATOM 920 C C . CYS A 1 117 ? 7.499 -2.579 -20.018 1.00 80.75 117 CYS A C 1
ATOM 922 O O . CYS A 1 117 ? 6.547 -2.263 -19.303 1.00 80.75 117 CYS A O 1
ATOM 924 N N . GLY A 1 118 ? 7.784 -3.858 -20.293 1.00 84.38 118 GLY A N 1
ATOM 925 C CA . GLY A 1 118 ? 6.997 -4.976 -19.760 1.00 84.38 118 GLY A CA 1
ATOM 926 C C . GLY A 1 118 ? 7.022 -5.010 -18.230 1.00 84.38 118 GLY A C 1
ATOM 927 O O . GLY A 1 118 ? 5.976 -5.088 -17.586 1.00 84.38 118 GLY A O 1
ATOM 928 N N . VAL A 1 119 ? 8.206 -4.821 -17.635 1.00 84.62 119 VAL A N 1
ATOM 929 C CA . VAL A 1 119 ? 8.362 -4.715 -16.172 1.00 84.62 119 VAL A CA 1
ATOM 930 C C . VAL A 1 119 ? 7.591 -3.513 -15.613 1.00 84.62 119 VAL A C 1
ATOM 932 O O . VAL A 1 119 ? 6.986 -3.593 -14.547 1.00 84.62 119 VAL A O 1
ATOM 935 N N . GLY A 1 120 ? 7.562 -2.396 -16.342 1.00 84.31 120 GLY A N 1
ATOM 936 C CA . GLY A 1 120 ? 6.78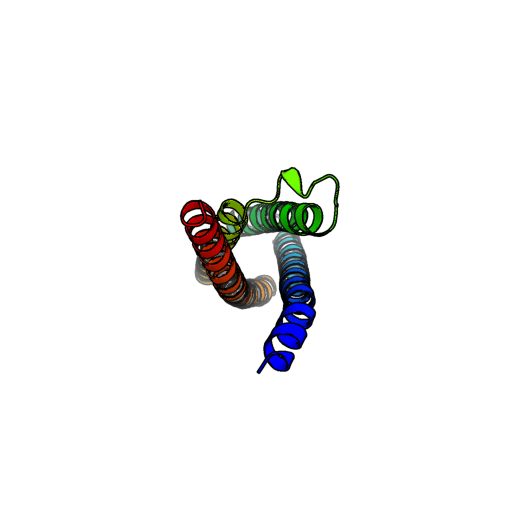9 -1.218 -15.969 1.00 84.31 120 GLY A CA 1
ATOM 937 C C . GLY A 1 120 ? 5.279 -1.448 -15.923 1.00 84.31 120 GLY A C 1
ATOM 938 O O . GLY A 1 120 ? 4.636 -0.978 -14.985 1.00 84.31 120 GLY A O 1
ATOM 939 N N . TRP A 1 121 ? 4.718 -2.163 -16.898 1.00 88.19 121 TRP A N 1
ATOM 940 C CA . TRP A 1 121 ? 3.298 -2.526 -16.899 1.00 88.19 121 TRP A CA 1
ATOM 941 C C . TRP A 1 121 ? 2.960 -3.544 -15.809 1.00 88.19 121 TRP A C 1
ATOM 943 O O . TRP A 1 121 ? 1.929 -3.405 -15.153 1.00 88.19 121 TRP A O 1
ATOM 953 N N . ALA A 1 122 ? 3.856 -4.498 -15.537 1.00 90.25 122 ALA A N 1
ATOM 954 C CA . ALA A 1 122 ? 3.698 -5.419 -14.414 1.00 90.25 122 ALA A CA 1
ATOM 955 C C . ALA A 1 122 ? 3.626 -4.668 -13.071 1.00 90.25 122 ALA A C 1
ATOM 957 O O . ALA A 1 122 ? 2.712 -4.903 -12.284 1.00 90.25 122 ALA A O 1
ATOM 958 N N . ILE A 1 123 ? 4.529 -3.705 -12.832 1.00 87.31 123 ILE A N 1
ATOM 959 C CA . ILE A 1 123 ? 4.503 -2.862 -11.622 1.00 87.31 123 ILE A CA 1
ATOM 960 C C . ILE A 1 123 ? 3.194 -2.067 -11.528 1.00 87.31 123 ILE A C 1
ATOM 962 O O . ILE A 1 123 ? 2.613 -1.982 -10.449 1.00 87.31 123 ILE A O 1
ATOM 966 N N . PHE A 1 124 ? 2.709 -1.508 -12.642 1.00 90.38 124 PHE A N 1
ATOM 967 C CA . PHE A 1 124 ? 1.445 -0.768 -12.681 1.00 90.38 124 PHE A CA 1
ATOM 968 C C . PHE A 1 124 ? 0.252 -1.632 -12.248 1.00 90.38 124 PHE A C 1
ATOM 970 O O . PHE A 1 124 ? -0.492 -1.238 -11.350 1.00 90.38 124 PHE A O 1
ATOM 977 N N . VAL A 1 125 ? 0.103 -2.822 -12.836 1.00 93.12 125 VAL A N 1
ATOM 978 C CA . VAL A 1 125 ? -0.993 -3.747 -12.510 1.00 93.12 125 VAL A CA 1
ATOM 979 C C . VAL A 1 125 ? -0.919 -4.180 -11.045 1.00 93.12 125 VAL A C 1
ATOM 981 O O . VAL A 1 125 ? -1.914 -4.114 -10.325 1.00 93.12 125 VAL A O 1
ATOM 984 N N . MET A 1 126 ? 0.272 -4.545 -10.569 1.00 91.06 126 MET A N 1
ATOM 985 C CA . MET A 1 126 ? 0.479 -4.971 -9.183 1.00 91.06 126 MET A CA 1
ATOM 986 C C . MET A 1 126 ? 0.192 -3.840 -8.181 1.00 91.06 126 MET A C 1
ATOM 988 O O . MET A 1 126 ? -0.394 -4.091 -7.131 1.00 91.06 126 MET A O 1
ATOM 992 N N . ALA A 1 127 ? 0.526 -2.588 -8.512 1.00 88.06 127 ALA A N 1
ATOM 993 C CA . ALA A 1 127 ? 0.206 -1.427 -7.678 1.00 88.06 127 ALA A CA 1
ATOM 994 C C . ALA A 1 127 ? -1.309 -1.155 -7.590 1.00 88.06 127 ALA A C 1
ATOM 996 O O . ALA A 1 127 ? -1.797 -0.755 -6.532 1.00 88.06 127 ALA A O 1
ATOM 997 N N . ILE A 1 128 ? -2.069 -1.411 -8.662 1.00 92.12 128 ILE A N 1
ATOM 998 C CA . ILE A 1 128 ? -3.539 -1.328 -8.630 1.00 92.12 128 ILE A CA 1
ATOM 999 C C . ILE A 1 128 ? -4.110 -2.399 -7.704 1.00 92.12 128 ILE A C 1
ATOM 1001 O O . ILE A 1 128 ? -4.893 -2.071 -6.813 1.00 92.12 128 ILE A O 1
ATOM 1005 N N . PHE A 1 129 ? -3.687 -3.657 -7.866 1.00 92.62 129 PHE A N 1
ATOM 1006 C CA . PHE A 1 129 ? -4.115 -4.743 -6.979 1.00 92.62 129 PHE A CA 1
ATOM 1007 C C . PHE A 1 129 ? -3.812 -4.426 -5.516 1.00 92.62 129 PHE A C 1
ATOM 1009 O O . PHE A 1 129 ? -4.653 -4.643 -4.644 1.00 92.62 129 PHE A O 1
ATOM 1016 N N . GLN A 1 130 ? -2.655 -3.825 -5.254 1.00 89.25 130 GLN A N 1
ATOM 1017 C CA . GLN A 1 130 ? -2.281 -3.399 -3.918 1.00 89.25 130 GLN A CA 1
ATOM 1018 C C . GLN A 1 130 ? -3.198 -2.306 -3.360 1.00 89.25 130 GLN A C 1
ATOM 1020 O O . GLN A 1 130 ? -3.610 -2.378 -2.203 1.00 89.25 130 GLN A O 1
ATOM 1025 N N . SER A 1 131 ? -3.581 -1.326 -4.181 1.00 90.19 131 SER A N 1
ATOM 1026 C CA . SER A 1 131 ? -4.549 -0.297 -3.789 1.00 90.19 131 SER A CA 1
ATOM 1027 C C . SER A 1 131 ? -5.927 -0.904 -3.477 1.00 90.19 131 SER A C 1
ATOM 1029 O O . SER A 1 131 ? -6.556 -0.533 -2.483 1.00 90.19 131 SER A O 1
ATOM 1031 N N . MET A 1 132 ? -6.367 -1.906 -4.250 1.00 90.06 132 MET A N 1
ATOM 1032 C CA . MET A 1 132 ? -7.616 -2.632 -3.980 1.00 90.06 132 MET A CA 1
ATOM 1033 C C . MET A 1 132 ? -7.553 -3.405 -2.655 1.00 90.06 132 MET A C 1
ATOM 1035 O O . MET A 1 132 ? -8.467 -3.286 -1.837 1.00 90.06 132 MET A O 1
ATOM 1039 N N . LEU A 1 133 ? -6.468 -4.139 -2.393 1.00 89.31 133 LEU A N 1
ATOM 1040 C CA . LEU A 1 133 ? -6.272 -4.851 -1.124 1.00 89.31 133 LEU A CA 1
ATOM 1041 C C . LEU A 1 133 ? -6.232 -3.888 0.071 1.00 89.31 133 LEU A C 1
ATOM 1043 O O . LEU A 1 133 ? -6.908 -4.124 1.075 1.00 89.31 133 LEU A O 1
ATOM 1047 N N . ALA A 1 134 ? -5.529 -2.760 -0.063 1.00 87.12 134 ALA A N 1
ATOM 1048 C CA . ALA A 1 134 ? -5.488 -1.719 0.961 1.00 87.12 134 ALA A CA 1
ATOM 1049 C C . ALA A 1 134 ? -6.880 -1.123 1.235 1.00 87.12 134 ALA A C 1
ATOM 1051 O O . ALA A 1 134 ? -7.227 -0.866 2.389 1.00 87.12 134 ALA A O 1
ATOM 1052 N N . SER A 1 135 ? -7.715 -0.959 0.201 1.00 87.81 135 SER A N 1
ATOM 1053 C CA . SER A 1 135 ? -9.090 -0.463 0.357 1.00 87.81 135 SER A CA 1
ATOM 1054 C C . SER A 1 135 ? -9.957 -1.417 1.178 1.00 87.81 135 SER A C 1
ATOM 1056 O O . SER A 1 135 ? -10.701 -0.997 2.068 1.00 87.81 135 SER A O 1
ATOM 1058 N N . TYR A 1 136 ? -9.781 -2.716 0.958 1.00 87.81 136 TYR A N 1
ATOM 1059 C CA . TYR A 1 136 ? -10.479 -3.747 1.704 1.00 87.81 136 TYR A CA 1
ATOM 1060 C C . TYR A 1 136 ? -10.001 -3.809 3.164 1.00 87.81 136 TYR A C 1
ATOM 1062 O O . TYR A 1 136 ? -10.813 -3.845 4.093 1.00 87.81 136 TYR A O 1
ATOM 1070 N N . ALA A 1 137 ? -8.690 -3.701 3.398 1.00 84.12 137 ALA A N 1
ATOM 1071 C CA . ALA A 1 137 ? -8.122 -3.617 4.743 1.00 84.12 137 ALA A CA 1
ATOM 1072 C C . ALA A 1 137 ? -8.566 -2.344 5.499 1.00 84.12 137 ALA A C 1
ATOM 1074 O O . ALA A 1 137 ? -8.788 -2.376 6.719 1.00 84.12 137 ALA A O 1
ATOM 1075 N N . ALA A 1 138 ? -8.735 -1.218 4.797 1.00 85.12 138 ALA A N 1
ATOM 1076 C CA . ALA A 1 138 ? -9.273 0.019 5.362 1.00 85.12 138 ALA A CA 1
ATOM 1077 C C . ALA A 1 138 ? -10.747 -0.135 5.761 1.00 85.12 138 ALA A C 1
ATOM 1079 O O . ALA A 1 138 ? -11.122 0.279 6.858 1.00 85.12 138 ALA A O 1
ATOM 1080 N N . MET A 1 139 ? -11.561 -0.795 4.932 1.00 86.44 139 MET A N 1
ATOM 1081 C CA . MET A 1 139 ? -12.962 -1.096 5.252 1.00 86.44 139 MET A CA 1
ATOM 1082 C C . MET A 1 139 ? -13.095 -1.949 6.517 1.00 86.44 139 MET A C 1
ATOM 1084 O O . MET A 1 139 ? -13.890 -1.618 7.399 1.00 86.44 139 MET A O 1
ATOM 1088 N N . ILE A 1 140 ? -12.282 -2.999 6.659 1.00 85.06 140 ILE A N 1
ATOM 1089 C CA . ILE A 1 140 ? -12.277 -3.837 7.870 1.00 85.06 140 ILE A CA 1
ATOM 1090 C C . ILE A 1 140 ? -11.903 -2.995 9.098 1.00 85.06 140 ILE A C 1
ATOM 1092 O O . ILE A 1 140 ? -12.609 -3.006 10.108 1.00 85.06 140 ILE A O 1
ATOM 1096 N N . SER A 1 141 ? -10.845 -2.190 8.979 1.00 82.69 141 SER A N 1
ATOM 1097 C CA . SER A 1 141 ? -10.386 -1.303 10.057 1.00 82.69 141 SER A CA 1
ATOM 1098 C C . SER A 1 141 ? -11.427 -0.235 10.423 1.00 82.69 141 SER A C 1
ATOM 1100 O O . SER A 1 141 ? -11.527 0.168 11.582 1.00 82.69 141 SER A O 1
ATOM 1102 N N . PHE A 1 142 ? -12.238 0.211 9.459 1.00 84.19 142 PHE A N 1
ATOM 1103 C CA . PHE A 1 142 ? -13.321 1.168 9.681 1.00 84.19 142 PHE A CA 1
ATOM 1104 C C . PHE A 1 142 ? -14.459 0.551 10.494 1.00 84.19 142 PHE A C 1
ATOM 1106 O O . PHE A 1 142 ? -14.960 1.172 11.437 1.00 84.19 142 PHE A O 1
ATOM 1113 N N . VAL A 1 143 ? -14.844 -0.686 10.170 1.00 84.69 143 VAL A N 1
ATOM 1114 C CA . VAL A 1 143 ? -15.850 -1.437 10.933 1.00 84.69 143 VAL A CA 1
ATOM 1115 C C . VAL A 1 143 ? -15.374 -1.668 12.368 1.00 84.69 143 VAL A C 1
ATOM 1117 O O . VAL A 1 143 ? -16.140 -1.421 13.305 1.00 84.69 143 VAL A O 1
ATOM 1120 N N . ASP A 1 144 ? -14.113 -2.058 12.557 1.00 82.25 144 ASP A N 1
ATOM 1121 C CA . ASP A 1 144 ? -13.528 -2.257 13.889 1.00 82.25 144 ASP A CA 1
ATOM 1122 C C . ASP A 1 144 ? -13.485 -0.953 14.694 1.00 82.25 144 ASP A C 1
ATOM 1124 O O . ASP A 1 144 ? -13.881 -0.922 15.864 1.00 82.25 144 ASP A O 1
ATOM 1128 N N . TYR A 1 145 ? -13.111 0.158 14.056 1.00 81.50 145 TYR A N 1
ATOM 1129 C CA . TYR A 1 145 ? -13.148 1.475 14.686 1.00 81.50 145 TYR A CA 1
ATOM 1130 C C . TYR A 1 145 ? -14.568 1.878 15.115 1.00 81.50 145 TYR A C 1
ATOM 1132 O O . TYR A 1 145 ? -14.761 2.385 16.226 1.00 81.50 145 TYR A O 1
ATOM 1140 N N . ARG A 1 146 ? -15.584 1.622 14.279 1.00 84.62 146 ARG A N 1
ATOM 1141 C CA . ARG A 1 146 ? -16.983 1.886 14.649 1.00 84.62 146 ARG A CA 1
ATOM 1142 C C . ARG A 1 146 ? -17.425 1.023 15.826 1.00 84.62 146 ARG A C 1
ATOM 1144 O O . ARG A 1 146 ? -18.013 1.564 16.760 1.00 84.62 146 ARG A O 1
ATOM 1151 N N . ARG A 1 147 ? -17.119 -0.280 15.824 1.00 84.44 147 ARG A N 1
ATOM 1152 C CA . ARG A 1 147 ? -17.439 -1.191 16.941 1.00 84.44 147 ARG A CA 1
ATOM 1153 C C . ARG A 1 147 ? -16.822 -0.714 18.253 1.00 84.44 147 ARG A C 1
ATOM 1155 O O . ARG A 1 147 ? -17.528 -0.646 19.255 1.00 84.44 147 ARG A O 1
ATOM 1162 N N . PHE A 1 148 ? -15.555 -0.307 18.226 1.00 82.19 148 PHE A N 1
ATOM 1163 C CA . PHE A 1 148 ? -14.876 0.262 19.390 1.00 82.19 148 PHE A CA 1
ATOM 1164 C C . PHE A 1 148 ? -15.588 1.517 19.922 1.00 82.19 148 PHE A C 1
ATOM 1166 O O . PHE A 1 148 ? -15.805 1.650 21.124 1.00 82.19 148 PHE A O 1
ATOM 1173 N N . ARG A 1 149 ? -16.021 2.425 19.035 1.00 82.94 149 ARG A N 1
ATOM 1174 C CA . ARG A 1 149 ? -16.761 3.638 19.434 1.00 82.94 149 ARG A CA 1
ATOM 1175 C C . ARG A 1 149 ? -18.137 3.329 20.028 1.00 82.94 149 ARG A C 1
ATOM 1177 O O . ARG A 1 149 ? -18.534 4.008 20.971 1.00 82.94 149 ARG A O 1
ATOM 1184 N N . TYR A 1 150 ? -18.846 2.327 19.507 1.00 85.19 150 TYR A N 1
ATOM 1185 C CA . TYR A 1 150 ? -20.122 1.888 20.079 1.00 85.19 150 TYR A CA 1
ATOM 1186 C C . TYR A 1 150 ? -19.954 1.288 21.475 1.00 85.19 150 TYR A C 1
ATOM 1188 O O . TYR A 1 150 ? -20.744 1.607 22.358 1.00 85.19 150 TYR A O 1
ATOM 1196 N N . GLN A 1 151 ? -18.916 0.474 21.689 1.00 81.69 151 GLN A N 1
ATOM 1197 C CA . GLN A 1 151 ? -18.617 -0.085 23.010 1.00 81.69 151 GLN A CA 1
ATOM 1198 C C . GLN A 1 151 ? -18.287 1.008 24.025 1.00 81.69 151 GLN A C 1
ATOM 1200 O O . GLN A 1 151 ? -18.841 0.984 25.114 1.00 81.69 151 GLN A O 1
ATOM 1205 N N . LEU A 1 152 ? -17.470 1.997 23.646 1.00 80.38 152 LEU A N 1
ATOM 1206 C CA . LEU A 1 152 ? -17.150 3.128 24.522 1.00 80.38 152 LEU A CA 1
ATOM 1207 C C . LEU A 1 152 ? -18.419 3.861 24.987 1.00 80.38 152 LEU A C 1
ATOM 1209 O O . LEU A 1 152 ? -18.610 4.079 26.176 1.00 80.38 152 LEU A O 1
ATOM 1213 N N . LYS A 1 153 ? -19.322 4.162 24.043 1.00 82.69 153 LYS A N 1
ATOM 1214 C CA . LYS A 1 153 ? -20.575 4.870 24.332 1.00 82.69 153 LYS A CA 1
ATOM 1215 C C . LYS A 1 153 ? -21.526 4.055 25.217 1.00 82.69 153 LYS A C 1
ATOM 1217 O O . LYS A 1 153 ? -22.303 4.644 25.952 1.00 82.69 153 LYS A O 1
ATOM 1222 N N . ALA A 1 154 ? -21.498 2.724 25.133 1.00 80.25 154 ALA A N 1
ATOM 1223 C CA . ALA A 1 154 ? -22.301 1.859 25.997 1.00 80.25 154 ALA A CA 1
ATOM 1224 C C . ALA A 1 154 ? -21.766 1.822 27.440 1.00 80.25 154 ALA A C 1
ATOM 1226 O O . ALA A 1 154 ? -22.558 1.791 28.381 1.00 80.25 154 ALA A O 1
ATOM 1227 N N . SER A 1 155 ? -20.442 1.874 27.614 1.00 76.56 155 SER A N 1
ATOM 1228 C CA . SER A 1 155 ? -19.804 1.971 28.932 1.00 76.56 155 SER A CA 1
ATOM 1229 C C . SER A 1 155 ? -20.169 3.269 29.652 1.00 76.56 155 SER A C 1
ATOM 1231 O O . SER A 1 155 ? -20.463 3.231 30.837 1.00 76.56 155 SER A O 1
ATOM 1233 N N . ASP A 1 156 ? -20.220 4.394 28.929 1.00 76.94 156 ASP A N 1
ATOM 1234 C CA . ASP A 1 156 ? -20.574 5.708 29.494 1.00 76.94 156 ASP A CA 1
ATOM 1235 C C . ASP A 1 156 ? -22.048 5.804 29.948 1.00 76.94 156 ASP A C 1
ATOM 1237 O O . ASP A 1 156 ? -22.416 6.719 30.679 1.00 76.94 156 ASP A O 1
ATOM 1241 N N . VAL A 1 157 ? -22.910 4.886 29.490 1.00 78.75 157 VAL A N 1
ATOM 1242 C CA . VAL A 1 157 ? -24.354 4.853 29.800 1.00 78.75 157 VAL A CA 1
ATOM 1243 C C . VAL A 1 157 ? -24.672 3.915 30.975 1.00 78.75 157 VAL A C 1
ATOM 1245 O O . VAL A 1 157 ? -25.791 3.942 31.483 1.00 78.75 157 VAL A O 1
ATOM 1248 N N . SER A 1 158 ? -23.714 3.100 31.428 1.00 59.34 158 SER A N 1
ATOM 1249 C CA . SER A 1 158 ? -23.893 2.217 32.589 1.00 59.34 158 SER A CA 1
ATOM 1250 C C . SER A 1 158 ? -23.465 2.962 33.869 1.00 59.34 158 SER A C 1
ATOM 1252 O O . SER A 1 158 ? -22.278 3.273 33.970 1.00 59.34 158 SER A O 1
ATOM 1254 N N . PRO A 1 159 ? -24.391 3.301 34.791 1.00 59.34 159 PRO A N 1
ATOM 1255 C CA . PRO A 1 159 ? -24.078 3.997 36.044 1.00 59.34 159 PRO A CA 1
ATOM 1256 C C . PRO A 1 159 ? -23.301 3.130 37.043 1.00 59.34 159 PRO A C 1
ATOM 1258 O O . PRO A 1 159 ? -23.457 1.886 37.005 1.00 59.34 159 PRO A O 1
#

Sequence (159 aa):
MPYASQITRFIWPQYKLHLHVVQILLTTVIMILAIIKLATLTRTAPRTRSNTIALGMGAKSLVIILYQVCTEHVARLRKYHSYKANLILNSLEIVFWAAVAFLTMQANLKSCSGIGCGVGWAIFVMAIFQSMLASYAAMISFVDYRRFRYQLKASDVSP

Radius of gyration: 19.54 Å; chains: 1; bounding box: 52×29×61 Å

Secondary structure (DSSP, 8-state):
-HHHHHHHHHHHHHHHHHHHHHHHHHHHHHHHHHHHHHHHS-TTS---HHHHHHHHHHHHHHHHHHHHHHHHH-TTTGGG--HHHHHHHHHHHHHHHHHHHHHHHHHHHH---SHHHHHHHHHHHHHHHHHHHHHHHHHHHHHHHHHHHHHHHHHTT--